Protein AF-A0A8A1MNW7-F1 (afdb_monomer)

Radius of gyration: 18.53 Å; Cα contacts (8 Å, |Δi|>4): 198; chains: 1; bounding box: 38×45×42 Å

Sequence (152 aa):
MYNHIKYVCDVKFGVHSFRAIASKFAKDRNHTYFANVALEANRKLGGASHTLDAHKLGFIPGCKTVVVCVDVTHPSPGSSTNASSGAAIVASIDQNLTQWPAELCTQAVFQKMISRLDELLKSRLKLWAKQHRRSVSPEDVLIYHDAVLEGQ

Nearest PDB structures (foldseek):
  5w6v-assembly1_A  TM=9.399E-01  e=1.538E-08  Homo sapiens
  4krf-assembly1_A  TM=9.424E-01  e=1.995E-08  Homo sapiens
  5js1-assembly1_A  TM=9.296E-01  e=4.966E-08  Homo sapiens
  4w5n-assembly1_A  TM=9.002E-01  e=1.604E-07  Homo sapiens
  5vm9-assembly1_A  TM=9.313E-01  e=3.740E-07  Homo sapiens

Secondary structure (DSSP, 8-state):
-HHHHHIIIIIII--------HHHHSSTT-HHHHHHHHHHHHHHTT--S----GGGSTTSTTTTEEEEEEEEEPPPTT--TTPPEEEEEEE--STT-----EEEEEE-TT--S-TTHHHHHHHHHHHHHHHTTSSPPPSEEEEEE----S--

Solvent-accessible surface area (backbone atoms only — not comparable to full-atom values): 9310 Å² total; per-residue (Å²): 109,71,68,58,52,47,46,45,27,64,71,72,67,69,43,94,80,80,92,78,54,66,77,64,67,72,38,80,88,44,57,72,59,52,53,54,53,49,52,54,51,37,49,76,74,72,39,71,92,66,72,71,66,56,90,77,49,73,75,40,48,85,62,32,37,34,48,34,41,40,45,68,50,60,66,60,93,89,56,62,94,85,51,52,12,38,35,40,40,32,29,37,53,53,62,58,67,52,53,61,66,71,50,75,49,80,46,61,63,80,57,82,72,67,90,57,49,68,62,56,48,51,53,47,53,50,52,31,22,60,68,67,80,37,101,54,73,62,81,40,78,48,76,48,68,76,79,80,76,93,78,130

Foldseek 3Di:
DVVVVCCCCVPPPNHDDFDDDPVCVPDPPSVVSVVVRVLVVCQVVVHAPDFDDLVPVPPLPDLQEKEKEKEKAADDPPDDPPDWIKIKMWIQQGSRSRHTDMDMDTDHHPDPDDPCVVVRVVVNQVSSCVSVVHPDGRNYYHYHYPDDPDDD

pLDDT: mean 89.18, std 10.58, range [42.88, 97.94]

Organism: Ajellomyces capsulatus (NCBI:txid5037)

Mean predicted aligned error: 5.74 Å

InterPro domains:
  IPR003165 Piwi domain [PF02171] (2-152)
  IPR003165 Piwi domain [PS50822] (1-152)
  IPR012337 Ribonuclease H-like superfamily [SSF53098] (2-152)
  IPR036397 Ribonuclease H superfamily [G3DSA:3.30.420.10] (59-152)

Structure (mmCIF, N/CA/C/O backbone):
data_AF-A0A8A1MNW7-F1
#
_entry.id   AF-A0A8A1MNW7-F1
#
loop_
_atom_site.group_PDB
_atom_site.id
_atom_site.type_symbol
_atom_site.label_atom_id
_atom_site.label_alt_id
_atom_site.label_comp_id
_atom_site.label_asym_id
_atom_site.label_entity_id
_atom_site.label_seq_id
_atom_site.pdbx_PDB_ins_code
_atom_site.Cartn_x
_atom_site.Cartn_y
_atom_site.Cartn_z
_atom_site.occupancy
_atom_site.B_iso_or_equiv
_atom_site.auth_seq_id
_atom_site.auth_comp_id
_atom_site.auth_asym_id
_atom_site.auth_atom_id
_atom_site.pdbx_PDB_model_num
ATOM 1 N N . MET A 1 1 ? 8.269 6.936 -20.724 1.00 91.62 1 MET A N 1
ATOM 2 C CA . MET A 1 1 ? 7.516 5.694 -21.026 1.00 91.62 1 MET A CA 1
ATOM 3 C C . MET A 1 1 ? 6.828 5.100 -19.795 1.00 91.62 1 MET A C 1
ATOM 5 O O . MET A 1 1 ? 5.609 5.136 -19.759 1.00 91.62 1 MET A O 1
ATOM 9 N N . TYR A 1 2 ? 7.554 4.611 -18.777 1.00 93.50 2 TYR A N 1
ATOM 10 C CA . TYR A 1 2 ? 6.951 3.935 -17.608 1.00 93.50 2 TYR A CA 1
ATOM 11 C C . TYR A 1 2 ? 5.825 4.734 -16.923 1.00 93.50 2 TYR A C 1
ATOM 13 O O . TYR A 1 2 ? 4.719 4.222 -16.790 1.00 93.50 2 TYR A O 1
ATOM 21 N N . ASN A 1 3 ? 6.072 6.002 -16.574 1.00 93.69 3 ASN A N 1
ATOM 22 C CA . ASN A 1 3 ? 5.072 6.852 -15.911 1.00 93.69 3 ASN A CA 1
ATOM 23 C C . ASN A 1 3 ? 3.800 7.036 -16.751 1.00 93.69 3 ASN A C 1
ATOM 25 O O . ASN A 1 3 ? 2.705 7.081 -16.206 1.00 93.69 3 ASN A O 1
ATOM 29 N N . HIS A 1 4 ? 3.936 7.105 -18.078 1.00 96.12 4 HIS A N 1
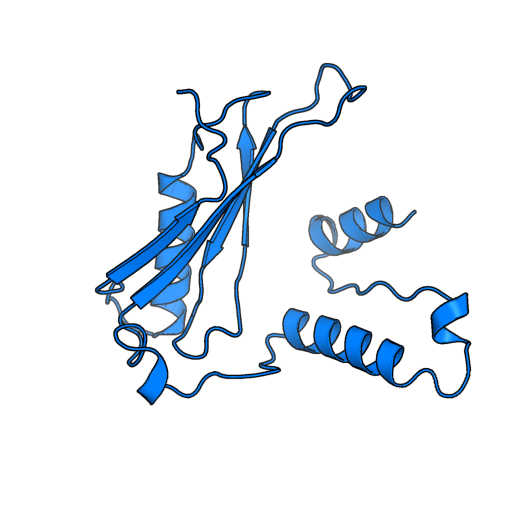ATOM 30 C CA . HIS A 1 4 ? 2.792 7.240 -18.977 1.00 96.12 4 HIS A CA 1
ATOM 31 C C . HIS A 1 4 ? 1.943 5.965 -18.996 1.00 96.12 4 HIS A C 1
ATOM 33 O O . HIS A 1 4 ? 0.727 6.042 -18.864 1.00 96.12 4 HIS A O 1
ATOM 39 N N . ILE A 1 5 ? 2.581 4.790 -19.061 1.00 96.62 5 ILE A N 1
ATOM 40 C CA . ILE A 1 5 ? 1.881 3.501 -18.954 1.00 96.62 5 ILE A CA 1
ATOM 41 C C . ILE A 1 5 ? 1.159 3.405 -17.608 1.00 96.62 5 ILE A C 1
ATOM 43 O O . ILE A 1 5 ? -0.011 3.045 -17.572 1.00 96.62 5 ILE A O 1
ATOM 47 N N . LYS A 1 6 ? 1.820 3.784 -16.507 1.00 96.19 6 LYS A N 1
ATOM 48 C CA . LYS A 1 6 ? 1.203 3.781 -15.174 1.00 96.19 6 LYS A CA 1
ATOM 49 C C . LYS A 1 6 ? 0.006 4.713 -15.074 1.00 96.19 6 LYS A C 1
ATOM 51 O O . LYS A 1 6 ? -1.028 4.300 -14.573 1.00 96.19 6 LYS A O 1
ATOM 56 N N . TYR A 1 7 ? 0.103 5.920 -15.618 1.00 96.69 7 TYR A N 1
ATOM 57 C CA . TYR A 1 7 ? -1.028 6.841 -15.679 1.00 96.69 7 TYR A CA 1
ATOM 58 C C . TYR A 1 7 ? -2.214 6.248 -16.454 1.00 96.69 7 TYR A C 1
ATOM 60 O O . TYR A 1 7 ? -3.348 6.273 -15.983 1.00 96.69 7 TYR A O 1
ATOM 68 N N . VAL A 1 8 ? -1.954 5.674 -17.627 1.00 97.94 8 VAL A N 1
ATOM 69 C CA . VAL A 1 8 ? -2.996 5.067 -18.460 1.00 97.94 8 VAL A CA 1
ATOM 70 C C . VAL A 1 8 ? -3.638 3.869 -17.748 1.00 97.94 8 VAL A C 1
ATOM 72 O O . VAL A 1 8 ? -4.857 3.819 -17.603 1.00 97.94 8 VAL A O 1
ATOM 75 N N . CYS A 1 9 ? -2.838 2.934 -17.244 1.00 97.56 9 CYS A N 1
ATOM 76 C CA . CYS A 1 9 ? -3.340 1.735 -16.581 1.00 97.56 9 CYS A CA 1
ATOM 77 C C . CYS A 1 9 ? -4.042 2.040 -15.253 1.00 97.56 9 CYS A C 1
ATOM 79 O O . CYS A 1 9 ? -5.178 1.617 -15.063 1.00 97.56 9 CYS A O 1
ATOM 81 N N . ASP A 1 10 ? -3.392 2.784 -14.358 1.00 96.38 10 ASP A N 1
ATOM 82 C CA . ASP A 1 10 ? -3.835 2.920 -12.969 1.00 96.38 10 ASP A CA 1
ATOM 83 C C . ASP A 1 10 ? -4.893 4.033 -12.808 1.00 96.38 10 ASP A C 1
ATOM 85 O O . ASP A 1 10 ? -5.780 3.905 -11.970 1.00 96.38 10 ASP A O 1
ATOM 89 N N . VAL A 1 11 ? -4.843 5.104 -13.620 1.00 95.81 11 VAL A N 1
ATOM 90 C CA . VAL A 1 11 ? -5.755 6.264 -13.497 1.00 95.81 11 VAL A CA 1
ATOM 91 C C . VAL A 1 11 ? -6.847 6.278 -14.564 1.00 95.81 11 VAL A C 1
ATOM 93 O O . VAL A 1 11 ? -7.982 6.638 -14.261 1.00 95.81 11 VAL A O 1
ATOM 96 N N . LYS A 1 12 ? -6.537 5.933 -15.822 1.00 97.81 12 LYS A N 1
ATOM 97 C CA . LYS A 1 12 ? -7.526 6.023 -16.916 1.00 97.81 12 LYS A CA 1
ATOM 98 C C . LYS A 1 12 ? -8.380 4.771 -17.072 1.00 97.81 12 LYS A C 1
ATOM 100 O O . LYS A 1 12 ? -9.577 4.910 -17.293 1.00 97.81 12 LYS A O 1
ATOM 105 N N . PHE A 1 13 ? -7.782 3.584 -16.983 1.00 97.44 13 PHE A N 1
ATOM 106 C CA . PHE A 1 13 ? -8.473 2.325 -17.294 1.00 97.44 13 PHE A CA 1
ATOM 107 C C . PHE A 1 13 ? -8.717 1.409 -16.091 1.00 97.44 13 PHE A C 1
ATOM 109 O O . PHE A 1 13 ? -9.540 0.506 -16.190 1.00 97.44 13 PHE A O 1
ATOM 116 N N . GLY A 1 14 ? -8.026 1.614 -14.967 1.00 95.62 14 GLY A N 1
ATOM 117 C CA . GLY A 1 14 ? -8.172 0.767 -13.779 1.00 95.62 14 GLY A CA 1
ATOM 118 C C . GLY A 1 14 ? -7.703 -0.676 -13.997 1.00 95.62 14 GLY A C 1
ATOM 119 O O . GLY A 1 14 ? -8.291 -1.604 -13.449 1.00 95.62 14 GLY A O 1
ATOM 120 N N . VAL A 1 15 ? -6.662 -0.882 -14.809 1.00 96.31 15 VAL A N 1
ATOM 121 C CA . VAL A 1 15 ? -6.118 -2.212 -15.124 1.00 96.31 15 VAL A CA 1
ATOM 122 C C . VAL A 1 15 ? -4.781 -2.430 -14.430 1.00 96.31 15 VAL A C 1
ATOM 124 O O . VAL A 1 15 ? -3.881 -1.592 -14.490 1.00 96.31 15 VAL A O 1
ATOM 127 N N . HIS A 1 16 ? -4.615 -3.584 -13.784 1.00 95.81 16 HIS A N 1
ATOM 128 C CA . HIS A 1 16 ? -3.343 -3.910 -13.153 1.00 95.81 16 HIS A CA 1
ATOM 129 C C . HIS A 1 16 ? -2.225 -4.047 -14.190 1.00 95.81 16 HIS A C 1
ATOM 131 O O . HIS A 1 16 ? -2.314 -4.812 -15.145 1.00 95.81 16 HIS A O 1
ATOM 137 N N . SER A 1 17 ? -1.131 -3.328 -13.946 1.00 94.38 17 SER A N 1
ATOM 138 C CA . SER A 1 17 ? 0.108 -3.409 -14.719 1.00 94.38 17 SER A CA 1
ATOM 139 C C . SER A 1 17 ? 1.300 -3.703 -13.803 1.00 94.38 17 SER A C 1
ATOM 141 O O . SER A 1 17 ? 1.370 -3.187 -12.679 1.00 94.38 17 SER A O 1
ATOM 143 N N . PHE A 1 18 ? 2.265 -4.482 -14.288 1.00 90.56 18 PHE A N 1
ATOM 144 C CA . PHE A 1 18 ? 3.534 -4.790 -13.615 1.00 90.56 18 PHE A CA 1
ATOM 145 C C . PHE A 1 18 ? 4.713 -4.477 -14.540 1.00 90.56 18 PHE A C 1
ATOM 147 O O . PHE A 1 18 ? 4.586 -4.493 -15.767 1.00 90.56 18 PHE A O 1
ATOM 154 N N . ARG A 1 19 ? 5.865 -4.128 -13.960 1.00 90.12 19 ARG A N 1
ATOM 155 C CA . ARG A 1 19 ? 7.036 -3.702 -14.736 1.00 90.12 19 ARG A CA 1
ATOM 156 C C . ARG A 1 19 ? 7.962 -4.883 -15.005 1.00 90.12 19 ARG A C 1
ATOM 158 O O . ARG A 1 19 ? 8.701 -5.304 -14.120 1.00 90.12 19 ARG A O 1
ATOM 165 N N . ALA A 1 20 ? 8.036 -5.312 -16.262 1.00 91.50 20 ALA A N 1
ATOM 166 C CA . ALA A 1 20 ? 9.077 -6.224 -16.726 1.00 91.50 20 ALA A CA 1
ATOM 167 C C . ALA A 1 20 ? 10.135 -5.480 -17.563 1.00 91.50 20 ALA A C 1
ATOM 169 O O . ALA A 1 20 ? 9.800 -4.756 -18.497 1.00 91.50 20 ALA A O 1
ATOM 170 N N . ILE A 1 21 ? 11.421 -5.626 -17.232 1.00 93.25 21 ILE A N 1
ATOM 171 C CA . ILE A 1 21 ? 12.528 -5.089 -18.036 1.00 93.25 21 ILE A CA 1
ATOM 172 C C . ILE A 1 21 ? 12.931 -6.179 -19.023 1.00 93.25 21 ILE A C 1
ATOM 174 O O . ILE A 1 21 ? 13.410 -7.227 -18.595 1.00 93.25 21 ILE A O 1
ATOM 178 N N . ALA A 1 22 ? 12.777 -5.915 -20.322 1.00 93.56 22 ALA A N 1
ATOM 179 C CA . ALA A 1 22 ? 12.981 -6.904 -21.383 1.00 93.56 22 ALA A CA 1
ATOM 180 C C . ALA A 1 22 ? 14.317 -7.659 -21.265 1.00 93.56 22 ALA A C 1
ATOM 182 O O . ALA A 1 22 ? 14.324 -8.883 -21.290 1.00 93.56 22 ALA A O 1
ATOM 183 N N . SER A 1 23 ? 15.431 -6.958 -21.026 1.00 95.25 23 SER A N 1
ATOM 184 C CA . SER A 1 23 ? 16.750 -7.590 -20.872 1.00 95.25 23 SER A CA 1
ATOM 185 C C . SER A 1 23 ? 16.868 -8.502 -19.645 1.00 95.25 23 SER A C 1
ATOM 187 O O . SER A 1 23 ? 17.596 -9.489 -19.682 1.00 95.25 23 SER A O 1
ATOM 189 N N . LYS A 1 24 ? 16.147 -8.204 -18.554 1.00 94.00 24 LYS A N 1
ATOM 190 C CA . LYS A 1 24 ? 16.102 -9.064 -17.359 1.00 94.00 24 LYS A CA 1
ATOM 191 C C . LYS A 1 24 ? 15.153 -10.244 -17.543 1.00 94.00 24 LYS A C 1
ATOM 193 O O . LYS A 1 24 ? 15.436 -11.316 -17.020 1.00 94.00 24 LYS A O 1
ATOM 198 N N . PHE A 1 25 ? 14.056 -10.028 -18.264 1.00 93.06 25 PHE A N 1
ATOM 199 C CA . PHE A 1 25 ? 13.030 -11.030 -18.530 1.00 93.06 25 PHE A CA 1
ATOM 200 C C . PHE A 1 25 ? 13.490 -12.070 -19.558 1.00 93.06 25 PHE A C 1
ATOM 202 O O . PHE A 1 25 ? 13.248 -13.253 -19.374 1.00 93.06 25 PHE A O 1
ATOM 209 N N . ALA A 1 26 ? 14.206 -11.643 -20.601 1.00 95.00 26 ALA A N 1
ATOM 210 C CA . ALA A 1 26 ? 14.754 -12.522 -21.634 1.00 95.00 26 ALA A CA 1
ATOM 211 C C . ALA A 1 26 ? 15.979 -13.329 -21.167 1.00 95.00 26 ALA A C 1
ATOM 213 O O . ALA A 1 26 ? 16.448 -14.208 -21.886 1.00 95.00 26 ALA A O 1
ATOM 214 N N . LYS A 1 27 ? 16.528 -13.025 -19.983 1.00 95.31 27 LYS A N 1
ATOM 215 C CA . LYS A 1 27 ? 17.653 -13.768 -19.419 1.00 95.31 27 LYS A CA 1
ATOM 216 C C . LYS A 1 27 ? 17.169 -15.133 -18.937 1.00 95.31 27 LYS A C 1
ATOM 218 O O . LYS A 1 27 ? 16.339 -15.212 -18.031 1.00 95.31 27 LYS A O 1
ATOM 223 N N . ASP A 1 28 ? 17.742 -16.186 -19.506 1.00 92.75 28 ASP A N 1
ATOM 224 C CA . ASP A 1 28 ? 17.389 -17.553 -19.146 1.00 92.75 28 ASP A CA 1
ATOM 225 C C . ASP A 1 28 ? 17.694 -17.852 -17.664 1.00 92.75 28 ASP A C 1
ATOM 227 O O . ASP A 1 28 ? 18.634 -17.302 -17.074 1.00 92.75 28 ASP A O 1
ATOM 231 N N . ARG A 1 29 ? 16.865 -18.704 -17.050 1.00 92.56 29 ARG A N 1
ATOM 232 C CA . ARG A 1 29 ? 16.965 -19.146 -15.641 1.00 92.56 29 ARG A CA 1
ATOM 233 C C . ARG A 1 29 ? 17.066 -18.021 -14.601 1.00 92.56 29 ARG A C 1
A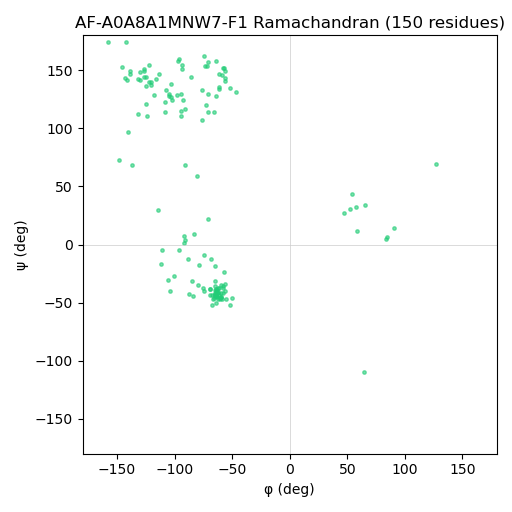TOM 235 O O . ARG A 1 29 ? 17.643 -18.196 -13.527 1.00 92.56 29 ARG A O 1
ATOM 242 N N . ASN A 1 30 ? 16.469 -16.861 -14.866 1.00 95.50 30 ASN A N 1
ATOM 243 C CA . ASN A 1 30 ? 16.448 -15.742 -13.922 1.00 95.50 30 ASN A CA 1
ATOM 244 C C . ASN A 1 30 ? 15.359 -15.909 -12.836 1.00 95.50 30 ASN A C 1
ATOM 246 O O . ASN A 1 30 ? 14.457 -15.082 -12.699 1.00 95.50 30 ASN A O 1
ATOM 250 N N . HIS A 1 31 ? 15.422 -17.001 -12.066 1.00 95.88 31 HIS A N 1
ATOM 251 C CA . HIS A 1 31 ? 14.358 -17.411 -11.138 1.00 95.88 31 HIS A CA 1
ATOM 252 C C . HIS A 1 31 ? 14.018 -16.341 -10.095 1.00 95.88 31 HIS A C 1
ATOM 254 O O . HIS A 1 31 ? 12.844 -16.075 -9.854 1.00 95.88 31 HIS A O 1
ATOM 260 N N . THR A 1 32 ? 15.022 -15.668 -9.530 1.00 95.25 32 THR A N 1
ATOM 261 C CA . THR A 1 32 ? 14.811 -14.588 -8.552 1.00 95.25 32 THR A CA 1
ATOM 262 C C . THR A 1 32 ? 14.029 -13.420 -9.151 1.00 95.25 32 THR A C 1
ATOM 264 O O . THR A 1 32 ? 13.176 -12.829 -8.491 1.00 95.25 32 THR A O 1
ATOM 267 N N . TYR A 1 33 ? 14.281 -13.087 -10.420 1.00 95.62 33 TYR A N 1
ATOM 268 C CA . TYR A 1 33 ? 13.547 -12.031 -11.106 1.00 95.62 33 TYR A CA 1
ATOM 269 C C . TYR A 1 33 ? 12.083 -12.412 -11.319 1.00 95.62 33 TYR A C 1
ATOM 271 O O . TYR A 1 33 ? 11.196 -11.623 -10.996 1.00 95.62 33 TYR A O 1
ATOM 279 N N . PHE A 1 34 ? 11.828 -13.632 -11.798 1.00 95.44 34 PHE A N 1
ATOM 280 C CA . PHE A 1 34 ? 10.466 -14.125 -11.992 1.00 95.44 34 PHE A CA 1
ATOM 281 C C . PHE A 1 34 ? 9.703 -14.249 -10.671 1.00 95.44 34 PHE A C 1
ATOM 283 O O . PHE A 1 34 ? 8.541 -13.857 -10.616 1.00 95.44 34 PHE A O 1
ATOM 290 N N . ALA A 1 35 ? 10.361 -14.686 -9.593 1.00 95.62 35 ALA A N 1
ATOM 291 C CA . ALA A 1 35 ? 9.770 -14.725 -8.258 1.00 95.62 35 ALA A CA 1
ATOM 292 C C . ALA A 1 35 ? 9.341 -13.327 -7.785 1.00 95.62 35 ALA A C 1
ATOM 294 O O . ALA A 1 35 ? 8.213 -13.152 -7.333 1.00 95.62 35 ALA A O 1
ATOM 295 N N . ASN A 1 36 ? 10.184 -12.305 -7.964 1.00 94.75 36 ASN A N 1
ATOM 296 C CA . ASN A 1 36 ? 9.839 -10.929 -7.589 1.00 94.75 36 ASN A CA 1
ATOM 297 C C . ASN A 1 36 ? 8.671 -10.366 -8.415 1.00 94.75 36 ASN A C 1
ATOM 299 O O . ASN A 1 36 ? 7.795 -9.702 -7.862 1.00 94.75 36 ASN A O 1
ATOM 303 N N . VAL A 1 37 ? 8.621 -10.660 -9.719 1.00 94.94 37 VAL A N 1
ATOM 304 C CA . VAL A 1 37 ? 7.486 -10.272 -10.577 1.00 94.94 37 VAL A CA 1
ATOM 305 C C . VAL A 1 37 ? 6.204 -10.986 -10.137 1.00 94.94 37 VAL A C 1
ATOM 307 O O . VAL A 1 37 ? 5.157 -10.349 -10.027 1.00 94.94 37 VAL A O 1
ATOM 310 N N . ALA A 1 38 ? 6.280 -12.283 -9.826 1.00 94.88 38 ALA A N 1
ATOM 311 C CA . ALA A 1 38 ? 5.146 -13.054 -9.324 1.00 94.88 38 ALA A CA 1
ATOM 312 C C . ALA A 1 38 ? 4.643 -12.523 -7.972 1.00 94.88 38 ALA A C 1
ATOM 314 O O . ALA A 1 38 ? 3.436 -12.421 -7.768 1.00 94.88 38 ALA A O 1
ATOM 315 N N . LEU A 1 39 ? 5.545 -12.112 -7.073 1.00 95.50 39 LEU A N 1
ATOM 316 C CA . LEU A 1 39 ? 5.182 -11.478 -5.803 1.00 95.50 39 LEU A CA 1
ATOM 317 C C . LEU A 1 39 ? 4.462 -10.136 -6.012 1.00 95.50 39 LEU A C 1
ATOM 319 O O . LEU A 1 39 ? 3.469 -9.873 -5.334 1.00 95.50 39 LEU A O 1
ATOM 323 N N . GLU A 1 40 ? 4.916 -9.300 -6.953 1.00 94.19 40 GLU A N 1
ATOM 324 C CA . GLU A 1 40 ? 4.229 -8.044 -7.293 1.00 94.19 40 GLU A CA 1
ATOM 325 C C . GLU A 1 40 ? 2.824 -8.315 -7.853 1.00 94.19 40 GLU A C 1
ATOM 327 O O . GLU A 1 40 ? 1.852 -7.676 -7.437 1.00 94.19 40 GLU A O 1
ATOM 332 N N . ALA A 1 41 ? 2.705 -9.288 -8.761 1.00 95.12 41 ALA A N 1
ATOM 333 C CA . ALA A 1 41 ? 1.430 -9.686 -9.347 1.00 95.12 41 ALA A CA 1
ATOM 334 C C . ALA A 1 41 ? 0.461 -10.232 -8.286 1.00 95.12 41 ALA A C 1
ATOM 336 O O . ALA A 1 41 ? -0.681 -9.781 -8.223 1.00 95.12 41 ALA A O 1
ATOM 337 N N . ASN A 1 42 ? 0.930 -11.126 -7.406 1.00 95.69 42 ASN A N 1
ATOM 338 C CA . ASN A 1 42 ? 0.131 -11.702 -6.323 1.00 95.69 42 ASN A CA 1
ATOM 339 C C . ASN A 1 42 ? -0.473 -10.606 -5.436 1.00 95.69 42 ASN A C 1
ATOM 341 O O . ASN A 1 42 ? -1.674 -10.605 -5.184 1.00 95.69 42 ASN A O 1
ATOM 345 N N . ARG A 1 43 ? 0.336 -9.617 -5.031 1.00 93.31 43 ARG A N 1
ATOM 346 C CA . ARG A 1 43 ? -0.125 -8.515 -4.170 1.00 93.31 43 ARG A CA 1
ATOM 347 C C . ARG A 1 43 ? -1.164 -7.637 -4.862 1.00 93.31 43 ARG A C 1
ATOM 349 O O . ARG A 1 43 ? -2.162 -7.298 -4.235 1.00 93.31 43 ARG A O 1
ATOM 356 N N . LYS A 1 44 ? -0.958 -7.302 -6.143 1.00 94.25 44 LYS A N 1
ATOM 357 C CA . LYS A 1 44 ? -1.914 -6.509 -6.940 1.00 94.25 44 LYS A CA 1
ATOM 358 C C . LYS A 1 44 ? -3.260 -7.210 -7.094 1.00 94.25 44 LYS A C 1
ATOM 360 O O . LYS A 1 44 ? -4.283 -6.547 -7.039 1.00 94.25 44 LYS A O 1
ATOM 365 N N . LEU A 1 45 ? -3.249 -8.533 -7.243 1.00 94.81 45 LEU A N 1
ATOM 366 C CA . LEU A 1 45 ? -4.450 -9.354 -7.406 1.00 94.81 45 LEU A CA 1
ATOM 367 C C . LEU A 1 45 ? -5.137 -9.713 -6.075 1.00 94.81 45 LEU A C 1
ATOM 369 O O . LEU A 1 45 ? -6.050 -10.534 -6.064 1.00 94.81 45 LEU A O 1
ATOM 373 N N . GLY A 1 46 ? -4.718 -9.115 -4.955 1.00 93.38 46 GLY A N 1
ATOM 374 C CA . GLY A 1 46 ? -5.332 -9.347 -3.646 1.00 93.38 46 GLY A CA 1
ATOM 375 C C . GLY A 1 46 ? -4.811 -10.582 -2.902 1.00 93.38 46 GLY A C 1
ATOM 376 O O . GLY A 1 46 ? -5.342 -10.928 -1.850 1.00 93.38 46 GLY A O 1
ATOM 377 N N . GLY A 1 47 ? -3.780 -11.251 -3.419 1.00 94.44 47 GLY A N 1
ATOM 378 C CA . GLY A 1 47 ? -3.195 -12.439 -2.808 1.00 94.44 47 GLY A CA 1
ATOM 379 C C . GLY A 1 47 ? -2.341 -12.149 -1.571 1.00 94.44 47 GLY A C 1
ATOM 380 O O . GLY A 1 47 ? -1.868 -11.033 -1.339 1.00 94.44 47 GLY A O 1
ATOM 381 N N . ALA A 1 48 ? -2.110 -13.199 -0.786 1.00 94.25 48 ALA A N 1
ATOM 382 C CA . ALA A 1 48 ? -1.265 -13.199 0.403 1.00 94.25 48 ALA A CA 1
ATOM 383 C C . ALA A 1 48 ? 0.023 -13.981 0.115 1.00 94.25 48 ALA A C 1
ATOM 385 O O . ALA A 1 48 ? -0.031 -15.181 -0.133 1.00 94.25 48 ALA A O 1
ATOM 386 N N . SER A 1 49 ? 1.181 -13.313 0.112 1.00 92.38 49 SER A N 1
ATOM 387 C CA . SER A 1 49 ? 2.464 -13.998 -0.132 1.00 92.38 49 SER A CA 1
ATOM 388 C C . SER A 1 49 ? 3.032 -14.635 1.135 1.00 92.38 49 SER A C 1
ATOM 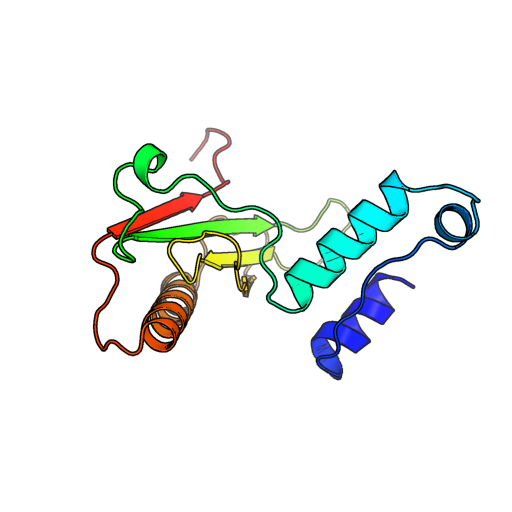390 O O . SER A 1 49 ? 3.505 -15.766 1.105 1.00 92.38 49 SER A O 1
ATOM 392 N N . HIS A 1 50 ? 2.989 -13.900 2.246 1.00 92.19 50 HIS A N 1
ATOM 393 C CA . HIS A 1 50 ? 3.493 -14.332 3.544 1.00 92.19 50 HIS A CA 1
ATOM 394 C C . HIS A 1 50 ? 2.565 -13.806 4.631 1.00 92.19 50 HIS A C 1
ATOM 396 O O . HIS A 1 50 ? 2.073 -12.683 4.524 1.00 92.19 50 HIS A O 1
ATOM 402 N N . THR A 1 51 ? 2.361 -14.603 5.672 1.00 91.38 51 THR A N 1
ATOM 403 C CA . THR A 1 51 ? 1.600 -14.233 6.865 1.00 91.38 51 THR A CA 1
ATOM 404 C C . THR A 1 51 ? 2.485 -14.384 8.089 1.00 91.38 51 THR A C 1
ATOM 406 O O . THR A 1 51 ? 3.441 -15.162 8.093 1.00 91.38 51 THR A O 1
ATOM 409 N N . LEU A 1 52 ? 2.168 -13.630 9.132 1.00 88.94 52 LEU A N 1
ATOM 410 C CA . LEU A 1 52 ? 2.857 -13.721 10.410 1.00 88.94 52 LEU A CA 1
ATOM 411 C C . LEU A 1 52 ? 2.106 -14.682 11.331 1.00 88.94 52 LEU A C 1
ATOM 413 O O . LEU A 1 52 ? 0.891 -14.843 11.229 1.00 88.94 52 LEU A O 1
ATOM 417 N N . ASP A 1 53 ? 2.846 -15.326 12.227 1.00 89.31 53 ASP A N 1
ATOM 418 C CA . ASP A 1 53 ? 2.256 -16.125 13.295 1.00 89.31 53 ASP A CA 1
ATOM 419 C C . ASP A 1 53 ? 1.494 -15.196 14.248 1.00 89.31 53 ASP A C 1
ATOM 421 O O . ASP A 1 53 ? 2.097 -14.358 14.925 1.00 89.31 53 ASP A O 1
ATOM 425 N N . ALA A 1 54 ? 0.170 -15.348 14.291 1.00 85.44 54 ALA A N 1
ATOM 426 C CA . ALA A 1 54 ? -0.712 -14.503 15.084 1.00 85.44 54 ALA A CA 1
ATOM 427 C C . ALA A 1 54 ? -0.329 -14.501 16.572 1.00 85.44 54 ALA A C 1
ATOM 429 O O . ALA A 1 54 ? -0.400 -13.457 17.214 1.00 85.44 54 ALA A O 1
ATOM 430 N N . HIS A 1 55 ? 0.176 -15.611 17.116 1.00 85.12 55 HIS A N 1
ATOM 431 C CA . HIS A 1 55 ? 0.575 -15.678 18.526 1.00 85.12 55 HIS A CA 1
ATOM 432 C C . HIS A 1 55 ? 1.759 -14.762 18.868 1.00 85.12 55 HIS A C 1
ATOM 434 O O . HIS A 1 55 ? 1.958 -14.424 20.034 1.00 85.12 55 HIS A O 1
ATOM 440 N N . LYS A 1 56 ? 2.528 -14.324 17.864 1.00 87.25 56 LYS A N 1
ATOM 441 C CA . LYS A 1 56 ? 3.688 -13.436 18.031 1.00 87.25 56 LYS A CA 1
ATOM 442 C C . LYS A 1 56 ? 3.366 -11.958 17.811 1.00 87.25 56 LYS A C 1
ATOM 444 O O . LYS A 1 56 ? 4.244 -11.122 17.998 1.00 87.25 56 LYS A O 1
ATOM 449 N N . LEU A 1 57 ? 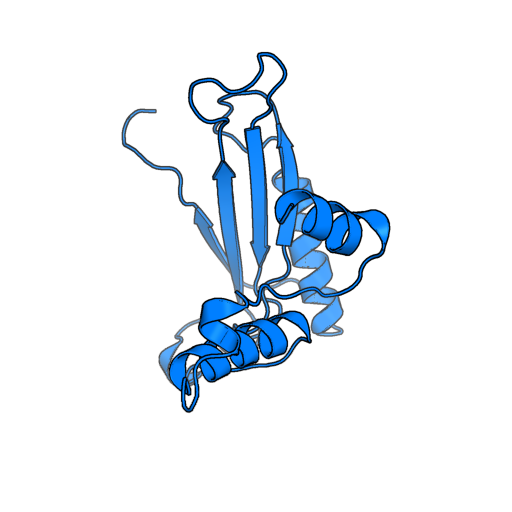2.137 -11.625 17.412 1.00 83.50 57 LEU A N 1
ATOM 450 C CA . LEU A 1 57 ? 1.737 -10.262 17.044 1.00 83.50 57 LEU A CA 1
ATOM 451 C C . LEU A 1 57 ? 1.149 -9.435 18.201 1.00 83.50 57 LEU A C 1
ATOM 453 O O . LEU A 1 57 ? 0.769 -8.282 17.998 1.00 83.50 57 LEU A O 1
ATOM 457 N N . GLY A 1 58 ? 1.071 -9.993 19.411 1.00 84.31 58 GLY A N 1
ATOM 458 C CA . GLY A 1 58 ? 0.611 -9.264 20.594 1.00 84.31 58 GLY A CA 1
ATOM 459 C C . GLY A 1 58 ? -0.855 -8.840 20.490 1.00 84.31 58 GLY A C 1
ATOM 460 O O . GLY A 1 58 ? -1.737 -9.688 20.567 1.00 84.31 58 GLY A O 1
ATOM 461 N N . PHE A 1 59 ? -1.107 -7.536 20.341 1.00 80.56 59 PHE A N 1
ATOM 462 C CA . PHE A 1 59 ? -2.450 -6.934 20.357 1.00 80.56 59 PHE A CA 1
ATOM 463 C C . PHE A 1 59 ? -3.149 -6.886 18.987 1.00 80.56 59 PHE A C 1
ATOM 465 O O . PHE A 1 59 ? -4.350 -6.663 18.924 1.00 80.56 59 PHE A O 1
ATOM 472 N N . ILE A 1 60 ? -2.426 -7.134 17.891 1.00 81.12 60 ILE A N 1
ATOM 473 C CA . ILE A 1 60 ? -2.978 -7.105 16.524 1.00 81.12 60 ILE A CA 1
ATOM 474 C C . ILE A 1 60 ? -3.970 -8.257 16.207 1.00 81.12 60 ILE A C 1
ATOM 476 O O . ILE A 1 60 ? -4.939 -8.018 15.475 1.00 81.12 60 ILE A O 1
ATOM 480 N N . PRO A 1 61 ? -3.768 -9.508 16.681 1.00 76.38 61 PRO A N 1
ATOM 481 C CA . PRO A 1 61 ? -4.642 -10.640 16.366 1.00 76.38 61 PRO A CA 1
ATOM 482 C C . PRO A 1 61 ? -6.112 -10.435 16.744 1.00 76.38 61 PRO A C 1
ATOM 484 O O . PRO A 1 61 ? -6.445 -9.756 17.712 1.00 76.38 61 PRO A O 1
ATOM 487 N N . GLY A 1 62 ? -7.011 -11.101 16.012 1.00 75.06 62 GLY A N 1
ATOM 488 C CA . GLY A 1 62 ? -8.448 -11.094 16.306 1.00 75.06 62 GLY A CA 1
ATOM 489 C C . GLY A 1 62 ? -9.231 -9.979 15.614 1.00 75.06 62 GLY A C 1
ATOM 490 O O . GLY A 1 62 ? -10.379 -9.735 15.985 1.00 75.06 62 GLY A O 1
ATOM 491 N N . CYS A 1 63 ? -8.638 -9.324 14.608 1.00 76.62 63 CYS A N 1
ATOM 492 C CA . CYS A 1 63 ? -9.268 -8.249 13.836 1.00 76.62 63 CYS A CA 1
ATOM 493 C C . CYS A 1 63 ? -9.805 -7.121 14.732 1.00 76.62 63 CYS A C 1
ATOM 495 O O . CYS A 1 63 ? -10.929 -6.655 14.551 1.00 76.62 63 CYS A O 1
ATOM 497 N N . LYS A 1 64 ? -9.012 -6.716 15.724 1.00 85.62 64 LYS A N 1
ATOM 498 C CA . LYS A 1 64 ? -9.331 -5.614 16.644 1.00 85.62 64 LYS A CA 1
ATOM 499 C C . LYS A 1 64 ? -8.518 -4.364 16.339 1.00 85.62 64 LYS A C 1
ATOM 501 O O . LYS A 1 64 ? -9.020 -3.260 16.501 1.00 85.62 64 LYS A O 1
ATOM 506 N N . THR A 1 65 ? -7.304 -4.538 15.828 1.00 91.00 65 THR A N 1
ATOM 507 C CA . THR A 1 65 ? -6.405 -3.440 15.480 1.00 91.00 65 THR A CA 1
ATOM 508 C C . THR A 1 65 ? -6.378 -3.202 13.977 1.00 91.00 65 THR A C 1
ATOM 510 O O . THR A 1 65 ? -6.284 -4.146 13.189 1.00 91.00 65 THR A O 1
ATOM 513 N N . VAL A 1 66 ? -6.389 -1.934 13.573 1.00 93.75 66 VAL A N 1
ATOM 514 C CA . VAL A 1 66 ? -5.983 -1.522 12.226 1.00 93.75 66 VAL A CA 1
ATOM 515 C C . VAL A 1 66 ? -4.601 -0.876 12.291 1.00 93.75 66 VAL A C 1
ATOM 517 O O . VAL A 1 66 ? -4.358 0.020 13.100 1.00 93.75 66 VAL A O 1
ATOM 520 N N . VAL A 1 67 ? -3.684 -1.333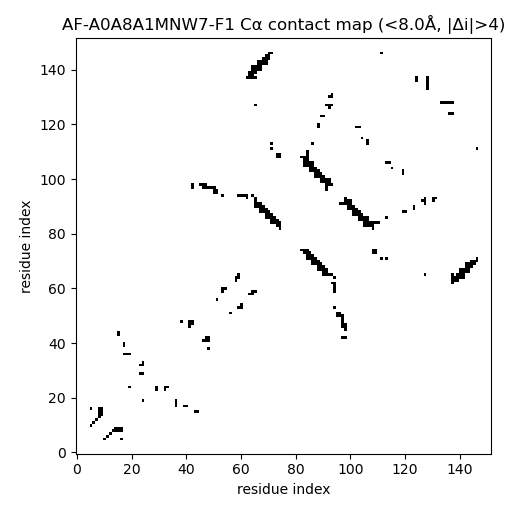 11.442 1.00 95.38 67 VAL A N 1
ATOM 521 C CA . VAL A 1 67 ? -2.378 -0.697 11.266 1.00 95.38 67 VAL A CA 1
ATOM 522 C C . VAL A 1 67 ? -2.468 0.273 10.098 1.00 95.38 67 VAL A C 1
ATOM 524 O O . VAL A 1 67 ? -2.941 -0.086 9.019 1.00 95.38 67 VAL A O 1
ATOM 527 N N . VAL A 1 68 ? -2.025 1.502 10.320 1.00 96.56 68 VAL A N 1
ATOM 528 C CA . VAL A 1 68 ? -2.094 2.617 9.380 1.00 96.56 68 VAL A CA 1
ATOM 529 C C . VAL A 1 68 ? -0.693 3.171 9.185 1.00 96.56 68 VAL A C 1
ATOM 531 O O . VAL A 1 68 ? 0.031 3.369 10.157 1.00 96.56 68 VAL A O 1
ATOM 534 N N . CYS A 1 69 ? -0.324 3.465 7.943 1.00 95.81 69 CYS A N 1
ATOM 535 C CA . CYS A 1 69 ? 0.882 4.229 7.650 1.00 95.81 69 CYS A CA 1
ATOM 536 C C . CYS A 1 69 ? 0.520 5.481 6.860 1.00 95.81 69 CYS A C 1
ATOM 538 O O . CYS A 1 69 ? -0.327 5.430 5.963 1.00 95.81 69 CYS A O 1
ATOM 540 N N . VAL A 1 70 ? 1.174 6.587 7.189 1.00 94.75 70 VAL A N 1
ATOM 541 C CA . VAL A 1 70 ? 1.017 7.878 6.517 1.00 94.75 70 VAL A CA 1
ATOM 542 C C . VAL A 1 70 ? 2.379 8.455 6.148 1.00 94.75 70 VAL A C 1
ATOM 544 O O . VAL A 1 70 ? 3.331 8.340 6.918 1.00 94.75 70 VAL A O 1
ATOM 547 N N . ASP A 1 71 ? 2.449 9.074 4.972 1.00 93.31 71 ASP A N 1
ATOM 548 C CA . ASP A 1 71 ? 3.656 9.717 4.450 1.00 93.31 71 ASP A CA 1
ATOM 549 C C . ASP A 1 71 ? 3.305 10.968 3.625 1.00 93.31 71 ASP A C 1
ATOM 551 O O . ASP A 1 71 ? 2.217 11.060 3.038 1.00 93.31 71 ASP A O 1
ATOM 555 N N . VAL A 1 72 ? 4.239 11.920 3.579 1.00 91.50 72 VAL A N 1
ATOM 556 C CA . VAL A 1 72 ? 4.182 13.128 2.753 1.00 91.50 72 VAL A CA 1
ATOM 557 C C . VAL A 1 72 ? 5.435 13.215 1.891 1.00 91.50 72 VAL A C 1
ATOM 559 O O . VAL A 1 72 ? 6.550 13.366 2.377 1.00 91.50 72 VAL A O 1
ATOM 562 N N . THR A 1 73 ? 5.239 13.238 0.577 1.00 90.81 73 THR A N 1
ATOM 563 C CA . THR A 1 73 ? 6.312 13.439 -0.395 1.00 90.81 73 THR A CA 1
ATOM 564 C C . THR A 1 73 ? 6.285 14.868 -0.937 1.00 90.81 73 THR A C 1
ATOM 566 O O . THR A 1 73 ? 5.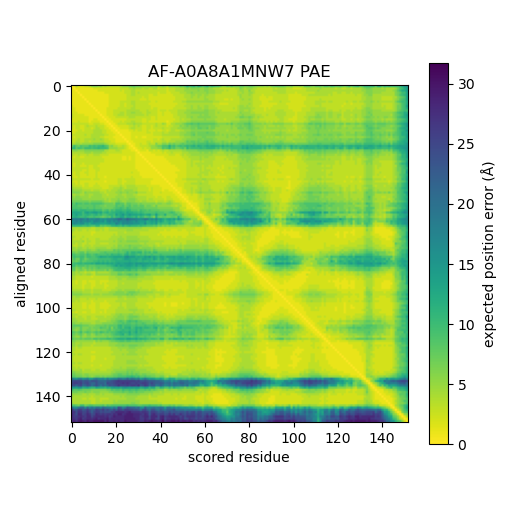267 15.339 -1.459 1.00 90.81 73 THR A O 1
ATOM 569 N N . HIS A 1 74 ? 7.426 15.554 -0.867 1.00 90.69 74 HIS A N 1
ATOM 570 C CA . HIS A 1 74 ? 7.618 16.879 -1.460 1.00 90.69 74 HIS A CA 1
ATOM 571 C C . HIS A 1 74 ? 8.219 16.798 -2.873 1.00 90.69 74 HIS A C 1
ATOM 573 O O . HIS A 1 74 ? 8.922 15.833 -3.190 1.00 90.69 74 HIS A O 1
ATOM 579 N N . PRO A 1 75 ? 7.987 17.810 -3.732 1.00 89.81 75 PRO A N 1
ATOM 580 C CA . PRO A 1 75 ? 8.656 17.897 -5.026 1.00 89.81 75 PRO A CA 1
ATOM 581 C C . PRO A 1 75 ? 10.183 17.882 -4.889 1.00 89.81 75 PRO A C 1
ATOM 583 O O . PRO A 1 75 ? 10.746 18.519 -4.000 1.00 89.81 75 PRO A O 1
ATOM 586 N N . SER A 1 76 ? 10.865 17.186 -5.800 1.00 88.38 76 SER A N 1
ATOM 587 C CA . SER A 1 76 ? 12.331 17.171 -5.849 1.00 88.38 76 SER A CA 1
ATOM 588 C C . SER A 1 76 ? 12.898 18.519 -6.324 1.00 88.38 76 SER A C 1
ATOM 590 O O . SER A 1 76 ? 12.209 19.245 -7.053 1.00 88.38 76 SER A O 1
ATOM 592 N N . PRO A 1 77 ? 14.161 18.849 -5.997 1.00 87.00 77 PRO A N 1
ATOM 593 C CA . PRO A 1 77 ? 14.835 20.023 -6.550 1.00 87.00 77 PRO A CA 1
ATOM 594 C C . PRO A 1 77 ? 14.761 20.051 -8.086 1.00 87.00 77 PRO A C 1
ATOM 596 O O . PRO A 1 77 ? 14.969 19.029 -8.737 1.00 87.00 77 PRO A O 1
ATOM 599 N N . GLY A 1 78 ? 14.442 21.211 -8.667 1.00 85.62 78 GLY A N 1
ATOM 600 C CA . GLY A 1 78 ? 14.266 21.367 -10.120 1.00 85.62 78 GLY A CA 1
ATOM 601 C C . GLY A 1 78 ? 12.881 20.981 -10.656 1.00 85.62 78 GLY A C 1
ATOM 602 O O . GLY A 1 78 ? 12.667 21.020 -11.867 1.00 85.62 78 GLY A O 1
ATOM 603 N N . SER A 1 79 ? 11.930 20.630 -9.783 1.00 87.56 79 SER A N 1
ATOM 604 C CA . SER A 1 79 ? 10.525 20.457 -10.174 1.00 87.56 79 SER A CA 1
ATOM 605 C C . SER A 1 79 ? 9.901 21.773 -10.653 1.00 87.56 79 SER A C 1
ATOM 607 O O . SER A 1 79 ? 10.354 22.860 -10.297 1.00 87.56 79 SER A O 1
ATOM 609 N N . SER A 1 80 ? 8.826 21.680 -11.442 1.00 86.69 80 SER A N 1
ATOM 610 C CA . SER A 1 80 ? 8.073 22.855 -11.898 1.00 86.69 80 SER A CA 1
ATOM 611 C C . SER A 1 80 ? 7.584 23.705 -10.724 1.00 86.69 80 SER A C 1
ATOM 613 O O . SER A 1 80 ? 7.194 23.153 -9.697 1.00 86.69 80 SER A O 1
ATOM 615 N N . THR A 1 81 ? 7.460 25.018 -10.918 1.00 81.62 81 THR A N 1
ATOM 616 C CA . THR A 1 81 ? 6.905 25.946 -9.911 1.00 81.62 81 THR A CA 1
ATOM 617 C C . THR A 1 81 ? 5.487 25.585 -9.461 1.00 81.62 81 THR A C 1
ATOM 619 O O . THR A 1 81 ? 5.087 25.934 -8.358 1.00 81.62 81 THR A O 1
ATOM 622 N N . ASN A 1 82 ? 4.742 24.849 -10.291 1.00 85.88 82 ASN A N 1
ATOM 623 C CA . ASN A 1 82 ? 3.383 24.384 -10.000 1.00 85.88 82 ASN A CA 1
ATOM 624 C C . ASN A 1 82 ? 3.341 22.991 -9.339 1.00 85.88 82 ASN A C 1
ATOM 626 O O . ASN A 1 82 ? 2.266 22.405 -9.222 1.00 85.88 82 ASN A O 1
ATOM 630 N N . ALA A 1 83 ? 4.487 22.412 -8.965 1.00 87.62 83 ALA A N 1
ATOM 631 C CA . ALA A 1 83 ? 4.531 21.088 -8.352 1.00 87.62 83 ALA A CA 1
ATOM 632 C C . ALA A 1 83 ? 3.974 21.136 -6.924 1.00 87.62 83 ALA A C 1
ATOM 634 O O . ALA A 1 83 ? 4.405 21.955 -6.122 1.00 87.62 83 ALA A O 1
ATOM 635 N N . SER A 1 84 ? 3.046 20.239 -6.597 1.00 90.81 84 SER A N 1
ATOM 636 C CA . SER A 1 84 ? 2.440 20.109 -5.268 1.00 90.81 84 SER A CA 1
ATOM 637 C C . SER A 1 84 ? 3.119 19.020 -4.436 1.00 90.81 84 SER A C 1
ATOM 639 O O . SER A 1 84 ? 3.671 18.071 -4.995 1.00 90.81 84 SER A O 1
ATOM 641 N N . SER A 1 85 ? 2.999 19.087 -3.109 1.00 91.50 85 SER A N 1
ATOM 642 C CA . SER A 1 85 ? 3.278 17.906 -2.278 1.00 91.50 85 SER A CA 1
ATOM 643 C C . SER A 1 85 ? 2.138 16.895 -2.417 1.00 91.50 85 SER A C 1
ATOM 645 O O . SER A 1 85 ? 0.992 17.265 -2.693 1.00 91.50 85 SER A O 1
ATOM 647 N N . GLY A 1 86 ? 2.437 15.620 -2.201 1.00 92.50 86 GLY A N 1
ATOM 648 C CA . GLY A 1 86 ? 1.439 14.561 -2.083 1.00 92.50 86 GLY A CA 1
ATOM 649 C C . GLY A 1 86 ? 1.477 13.949 -0.691 1.00 92.50 86 GLY A C 1
ATOM 650 O O . GLY A 1 86 ? 2.556 13.785 -0.133 1.00 92.50 86 GLY A O 1
ATOM 651 N N . ALA A 1 87 ? 0.317 13.596 -0.153 1.00 93.44 87 ALA A N 1
ATOM 652 C CA . ALA A 1 87 ? 0.202 12.743 1.020 1.00 93.44 87 ALA A CA 1
ATOM 653 C C . ALA A 1 87 ? -0.458 11.420 0.635 1.00 93.44 87 ALA A C 1
ATOM 655 O O . ALA A 1 87 ? -1.332 11.383 -0.240 1.00 93.44 87 ALA A O 1
ATOM 656 N N . ALA A 1 88 ? -0.050 10.347 1.299 1.00 94.62 88 ALA A N 1
ATOM 657 C CA . ALA A 1 88 ? -0.626 9.025 1.130 1.00 94.62 88 ALA A CA 1
ATOM 658 C C . ALA A 1 88 ? -0.930 8.402 2.493 1.00 94.62 88 ALA A C 1
ATOM 660 O O . ALA A 1 88 ? -0.169 8.554 3.446 1.00 94.62 88 ALA A O 1
ATOM 661 N N . ILE A 1 89 ? -2.043 7.675 2.559 1.00 96.69 89 ILE A N 1
ATOM 662 C CA . ILE A 1 89 ? -2.391 6.800 3.674 1.00 96.69 89 ILE A CA 1
ATOM 663 C C . ILE A 1 89 ? -2.548 5.374 3.154 1.00 96.69 89 ILE A C 1
ATOM 665 O O . ILE A 1 89 ? -3.135 5.145 2.095 1.00 96.69 89 ILE A O 1
ATOM 669 N N . VAL A 1 90 ? -2.070 4.401 3.914 1.00 97.38 90 VAL A N 1
ATOM 670 C CA . VAL A 1 90 ? -2.374 2.980 3.723 1.00 97.38 90 VAL A CA 1
ATOM 671 C C . VAL A 1 90 ? -2.880 2.408 5.032 1.00 97.38 90 VAL A C 1
ATOM 673 O O . VAL A 1 90 ? -2.480 2.858 6.103 1.00 97.38 90 VAL A O 1
ATOM 676 N N . ALA A 1 91 ? -3.754 1.412 4.957 1.00 96.94 91 ALA A N 1
ATOM 677 C CA . ALA A 1 91 ? -4.202 0.692 6.139 1.00 96.94 91 ALA A CA 1
ATOM 678 C C . ALA A 1 91 ? -4.349 -0.797 5.843 1.00 96.94 91 ALA A C 1
ATOM 680 O O . ALA A 1 91 ? -4.823 -1.166 4.767 1.00 96.94 91 ALA A O 1
ATOM 681 N N . SER A 1 92 ? -3.975 -1.637 6.806 1.00 94.81 92 SER A N 1
ATOM 682 C CA . SER A 1 92 ? -4.305 -3.063 6.795 1.00 94.81 92 SER A CA 1
ATOM 683 C C . SER A 1 92 ? -5.823 -3.254 6.751 1.00 94.81 92 SER A C 1
ATOM 685 O O . SER A 1 92 ? -6.551 -2.478 7.368 1.00 94.81 92 SER A O 1
ATOM 687 N N . ILE A 1 93 ? -6.308 -4.297 6.080 1.00 92.50 93 ILE A N 1
ATOM 688 C CA . ILE A 1 93 ? -7.751 -4.601 6.004 1.00 92.50 93 ILE A CA 1
ATOM 689 C C . ILE A 1 93 ? -8.162 -5.863 6.758 1.00 92.50 93 ILE A C 1
ATOM 691 O O . ILE A 1 93 ? -9.349 -6.163 6.802 1.00 92.50 93 ILE A O 1
ATOM 695 N N . ASP A 1 94 ? -7.206 -6.605 7.314 1.00 88.94 94 ASP A N 1
ATOM 696 C CA . ASP A 1 94 ? -7.426 -7.819 8.093 1.00 88.94 94 ASP A CA 1
ATOM 697 C C . ASP A 1 94 ? -6.233 -8.105 9.024 1.00 88.94 94 ASP A C 1
ATOM 699 O O . ASP A 1 94 ? -5.194 -7.442 8.965 1.00 88.94 94 ASP A O 1
ATOM 703 N N . GLN A 1 95 ? -6.379 -9.121 9.875 1.00 87.00 95 GLN A N 1
ATOM 704 C CA . GLN A 1 95 ? -5.330 -9.584 10.790 1.00 87.00 95 GLN A CA 1
ATOM 705 C C . GLN A 1 95 ? -4.129 -10.250 10.098 1.00 87.00 95 GLN A C 1
ATOM 707 O O . GLN A 1 95 ? -3.110 -10.482 10.743 1.00 87.00 95 GLN A O 1
ATOM 712 N N . ASN A 1 96 ? -4.236 -10.590 8.809 1.00 89.12 96 ASN A N 1
ATOM 713 C CA . ASN A 1 96 ? -3.158 -11.263 8.084 1.00 89.12 96 ASN A CA 1
ATOM 714 C C . ASN A 1 96 ? -2.068 -10.273 7.659 1.00 89.12 96 ASN A C 1
ATOM 716 O O . ASN A 1 96 ? -0.960 -10.696 7.329 1.00 89.12 96 ASN A O 1
ATOM 720 N N . LEU A 1 97 ? -2.380 -8.969 7.655 1.00 92.19 97 LEU A N 1
ATOM 721 C CA . LEU A 1 97 ? -1.460 -7.880 7.312 1.00 92.19 97 LEU A CA 1
ATOM 722 C C . LEU A 1 97 ? -0.861 -8.018 5.901 1.00 92.19 97 LEU A C 1
ATOM 724 O O . LEU A 1 97 ? 0.268 -7.598 5.640 1.00 92.19 97 LEU A O 1
ATOM 728 N N . THR A 1 98 ? -1.619 -8.593 4.964 1.00 93.75 98 THR A N 1
ATOM 729 C CA . THR A 1 98 ? -1.128 -8.873 3.601 1.00 93.75 98 THR A CA 1
ATOM 730 C C . THR A 1 98 ? -1.575 -7.850 2.563 1.00 93.75 98 THR A C 1
ATOM 732 O O . THR A 1 98 ? -0.863 -7.616 1.584 1.00 93.75 98 THR A O 1
ATOM 735 N N . GLN A 1 99 ? -2.712 -7.194 2.797 1.00 95.56 99 GLN A N 1
ATOM 736 C CA . GLN A 1 99 ? -3.332 -6.241 1.880 1.00 95.56 99 GLN A CA 1
ATOM 737 C C . GLN A 1 99 ? -3.409 -4.846 2.508 1.00 95.56 99 GLN A C 1
ATOM 739 O O . GLN A 1 99 ? -3.882 -4.683 3.632 1.00 95.56 99 GLN A O 1
ATOM 744 N N . TRP A 1 100 ? -2.927 -3.849 1.758 1.00 96.44 100 TRP A N 1
ATOM 745 C CA . TRP A 1 100 ? -2.694 -2.475 2.225 1.00 96.44 100 TRP A CA 1
ATOM 746 C C . TRP A 1 100 ? -3.175 -1.449 1.188 1.00 96.44 100 TRP A C 1
ATOM 748 O O . TRP A 1 100 ? -2.365 -0.792 0.530 1.00 96.44 100 TRP A O 1
ATOM 758 N N . PRO A 1 101 ? -4.491 -1.342 0.962 1.00 96.31 101 PRO A N 1
ATOM 759 C CA . PRO A 1 101 ? -5.050 -0.388 0.015 1.00 96.31 101 PRO A CA 1
ATOM 760 C C . PRO A 1 101 ? -4.723 1.055 0.413 1.00 96.31 101 PRO A C 1
ATOM 762 O O . PRO A 1 101 ? -4.916 1.466 1.562 1.00 96.31 101 PRO A O 1
ATOM 765 N N . ALA A 1 102 ? -4.289 1.834 -0.575 1.00 96.12 102 ALA A N 1
ATOM 766 C CA . ALA A 1 102 ? -3.872 3.218 -0.405 1.00 96.12 102 ALA A CA 1
ATOM 767 C C . ALA A 1 102 ? -4.986 4.223 -0.724 1.00 96.12 102 ALA A C 1
ATOM 769 O O . ALA A 1 102 ? -5.924 3.922 -1.467 1.00 96.12 102 ALA A O 1
ATOM 770 N N . GLU A 1 103 ? -4.839 5.433 -0.199 1.00 96.12 103 GLU A N 1
ATOM 771 C CA . GLU A 1 103 ? -5.517 6.634 -0.677 1.00 96.12 103 GLU A CA 1
ATOM 772 C C . GLU A 1 103 ? -4.539 7.807 -0.674 1.00 96.12 103 GLU A C 1
ATOM 774 O O . GLU A 1 103 ? -3.626 7.852 0.150 1.00 96.12 103 GLU A O 1
ATOM 779 N N . LEU A 1 104 ? -4.698 8.723 -1.629 1.00 94.38 104 LEU A N 1
ATOM 780 C CA . LEU A 1 104 ? -3.761 9.816 -1.860 1.00 94.38 104 LEU A CA 1
ATOM 781 C C . LEU A 1 104 ? -4.501 11.148 -1.933 1.00 94.38 104 LEU A C 1
ATOM 783 O O . LEU A 1 104 ? -5.618 11.220 -2.448 1.00 94.38 104 LEU A O 1
ATOM 787 N N . CYS A 1 105 ? -3.841 12.218 -1.503 1.00 93.75 105 CYS A N 1
ATOM 788 C CA . CYS A 1 105 ? -4.291 13.580 -1.762 1.00 93.75 105 CYS A CA 1
ATOM 789 C C . CYS A 1 105 ? -3.121 14.502 -2.113 1.00 93.75 105 CYS A C 1
ATOM 791 O O . CYS A 1 105 ? -2.005 14.335 -1.628 1.00 93.75 105 CYS A O 1
ATOM 793 N N . THR A 1 106 ? -3.386 15.512 -2.934 1.00 93.44 106 THR A N 1
ATOM 794 C CA . THR A 1 106 ? -2.451 16.613 -3.189 1.00 93.44 106 THR A CA 1
ATOM 795 C C . THR A 1 106 ? -2.609 17.698 -2.128 1.00 93.44 106 THR A C 1
ATOM 797 O O . THR A 1 106 ? -3.733 17.994 -1.718 1.00 93.44 106 THR A O 1
ATOM 800 N N . GLN A 1 107 ? -1.507 18.330 -1.728 1.00 91.69 107 GLN A N 1
ATOM 801 C CA . GLN A 1 107 ? -1.500 19.439 -0.771 1.00 91.69 107 GLN A CA 1
ATOM 802 C C . GLN A 1 107 ? -0.468 20.509 -1.140 1.00 91.69 107 GLN A C 1
ATOM 804 O O . GLN A 1 107 ? 0.303 20.348 -2.092 1.00 91.69 107 GLN A O 1
ATOM 809 N N . ALA A 1 108 ? -0.465 21.618 -0.399 1.00 88.81 108 ALA A N 1
ATOM 810 C CA . ALA A 1 108 ? 0.449 22.721 -0.659 1.00 88.81 108 ALA A CA 1
ATOM 811 C C . ALA A 1 108 ? 1.922 22.268 -0.604 1.00 88.81 108 ALA A C 1
ATOM 813 O O . ALA A 1 108 ? 2.300 21.291 0.058 1.00 88.81 108 ALA A O 1
ATOM 814 N N . VAL A 1 109 ? 2.771 22.964 -1.358 1.00 88.06 109 VAL A N 1
ATOM 815 C CA . VAL A 1 109 ? 4.203 22.646 -1.456 1.00 88.06 109 VAL A CA 1
ATOM 816 C C . VAL A 1 109 ? 4.856 22.772 -0.079 1.00 88.06 109 VAL A C 1
ATOM 818 O O . VAL A 1 109 ? 4.569 23.717 0.648 1.00 88.06 109 VAL A O 1
ATOM 821 N N . PHE A 1 110 ? 5.699 21.804 0.289 1.00 83.00 110 PHE A N 1
ATOM 822 C CA . PHE A 1 110 ? 6.404 21.737 1.580 1.00 83.00 110 PHE A CA 1
ATOM 823 C C . PHE A 1 110 ? 5.512 21.722 2.832 1.00 83.00 110 PHE A C 1
ATOM 825 O O . PHE A 1 110 ? 6.003 21.837 3.954 1.00 83.00 110 PHE A O 1
ATOM 832 N N . GLN A 1 111 ? 4.202 21.527 2.671 1.00 85.19 111 GLN A N 1
ATOM 833 C CA . GLN A 1 111 ? 3.308 21.360 3.802 1.00 85.19 111 GLN A CA 1
ATOM 834 C C . GLN A 1 111 ? 3.568 20.004 4.461 1.00 85.19 111 GLN A C 1
ATOM 836 O O . GLN A 1 111 ? 3.299 18.974 3.851 1.00 85.19 111 GLN A O 1
ATOM 841 N N . LYS A 1 112 ? 4.066 20.008 5.701 1.00 80.50 112 LYS A N 1
ATOM 842 C CA . LYS A 1 112 ? 4.315 18.779 6.475 1.00 80.50 112 LYS A CA 1
ATOM 843 C C . LYS A 1 112 ? 3.025 18.156 7.023 1.00 80.50 112 LYS A C 1
ATOM 845 O O . LYS A 1 112 ? 2.887 16.942 7.035 1.00 80.50 112 LYS A O 1
ATOM 850 N N . MET A 1 113 ? 2.062 18.974 7.460 1.00 86.19 113 MET A N 1
ATOM 851 C CA . MET A 1 113 ? 0.783 18.469 7.976 1.00 86.19 113 MET A CA 1
ATOM 852 C C . MET A 1 113 ? -0.141 18.011 6.848 1.00 86.19 113 MET A C 1
ATOM 854 O O . MET A 1 113 ? -0.370 18.751 5.893 1.00 86.19 113 MET A O 1
ATOM 858 N N . ILE A 1 114 ? -0.730 16.826 6.988 1.00 88.75 114 ILE A N 1
ATOM 859 C CA . ILE A 1 114 ? -1.686 16.283 6.020 1.00 88.75 114 ILE A CA 1
ATOM 860 C C . ILE A 1 114 ? -3.036 16.994 6.189 1.00 88.75 114 ILE A C 1
ATOM 862 O O . ILE A 1 114 ? -3.757 16.744 7.152 1.00 88.75 114 ILE A O 1
ATOM 866 N N . SER A 1 115 ? -3.395 17.865 5.239 1.00 86.25 115 SER A N 1
ATOM 867 C CA . SER A 1 115 ? -4.609 18.705 5.326 1.00 86.25 115 SER A CA 1
ATOM 868 C C . SER A 1 115 ? -5.908 17.915 5.483 1.00 86.25 115 SER A C 1
ATOM 870 O O . SER A 1 115 ? -6.830 18.372 6.144 1.00 86.25 115 SER A O 1
ATOM 872 N N . ARG A 1 116 ? -5.994 16.748 4.835 1.00 91.94 116 ARG A N 1
ATOM 873 C CA . ARG A 1 116 ? -7.218 15.933 4.731 1.00 91.94 116 ARG A CA 1
ATOM 874 C C . ARG A 1 116 ? -7.082 14.601 5.462 1.00 91.94 116 ARG A C 1
ATOM 876 O O . ARG A 1 116 ? -7.656 13.596 5.047 1.00 91.94 116 ARG A O 1
ATOM 883 N N . LEU A 1 117 ? -6.268 14.567 6.521 1.00 93.19 117 LEU A N 1
ATOM 884 C CA . LEU A 1 117 ? -5.988 13.330 7.249 1.00 93.19 117 LEU A CA 1
ATOM 885 C C . LEU A 1 117 ? -7.264 12.688 7.799 1.00 93.19 117 LEU A C 1
ATOM 887 O O . LEU A 1 117 ? -7.383 11.467 7.787 1.00 93.19 117 LEU A O 1
ATOM 891 N N . ASP A 1 118 ? -8.223 13.491 8.257 1.00 94.25 118 ASP A N 1
ATOM 892 C CA . ASP A 1 118 ? -9.477 12.992 8.809 1.00 94.25 118 ASP A CA 1
ATOM 893 C C . ASP A 1 118 ? -10.310 12.250 7.747 1.00 94.25 118 ASP A C 1
ATOM 895 O O . ASP A 1 118 ? -10.812 11.159 8.011 1.00 94.25 118 ASP A O 1
ATOM 899 N N . GLU A 1 119 ? -10.427 12.800 6.538 1.00 95.50 119 GLU A N 1
ATOM 900 C CA . GLU A 1 119 ? -11.141 12.188 5.414 1.00 95.50 119 GLU A CA 1
ATOM 901 C C . GLU A 1 119 ? -10.453 10.901 4.955 1.00 95.50 119 GLU A C 1
ATOM 903 O O . GLU A 1 119 ? -11.108 9.865 4.798 1.00 95.50 119 GLU A O 1
ATOM 908 N N . LEU A 1 120 ? -9.127 10.962 4.814 1.00 95.44 120 LEU A N 1
ATOM 909 C CA . LEU A 1 120 ? -8.280 9.833 4.445 1.00 95.44 120 LEU A CA 1
ATOM 910 C C . LEU A 1 120 ? -8.376 8.697 5.474 1.00 95.44 120 LEU A C 1
ATOM 912 O O . LEU A 1 120 ? -8.569 7.539 5.113 1.00 95.44 120 LEU A O 1
ATOM 916 N N . LEU A 1 121 ? -8.308 9.003 6.770 1.00 95.44 121 LEU A N 1
ATOM 917 C CA . LEU A 1 121 ? -8.428 7.995 7.822 1.00 95.44 121 LEU A CA 1
ATOM 918 C C . LEU A 1 121 ? -9.846 7.409 7.874 1.00 95.44 121 LEU A C 1
ATOM 920 O O . LEU A 1 121 ? -10.005 6.188 7.936 1.00 95.44 121 LEU A O 1
ATOM 924 N N . LYS A 1 122 ? -10.888 8.247 7.772 1.00 94.81 122 LYS A N 1
ATOM 925 C CA . LYS A 1 122 ? -12.288 7.788 7.707 1.00 94.81 122 LYS A CA 1
ATOM 926 C C . LYS A 1 122 ? -12.507 6.814 6.551 1.00 94.81 122 LYS A C 1
ATOM 928 O O . LYS A 1 122 ? -13.242 5.841 6.719 1.00 94.81 122 LYS A O 1
ATOM 933 N N . SER A 1 123 ? -11.898 7.047 5.388 1.00 95.69 123 SER A N 1
ATOM 934 C CA . SER A 1 123 ? -12.034 6.140 4.247 1.00 95.69 123 SER A CA 1
ATOM 935 C C . SER A 1 123 ? -11.423 4.762 4.533 1.00 95.69 123 SER A C 1
ATOM 937 O O . SER A 1 123 ? -12.049 3.741 4.235 1.00 95.69 123 SER A O 1
ATOM 939 N N . ARG A 1 124 ? -10.246 4.723 5.177 1.00 95.44 124 ARG A N 1
ATOM 940 C CA . ARG A 1 124 ? -9.559 3.480 5.556 1.00 95.44 124 ARG A CA 1
ATOM 941 C C . ARG A 1 124 ? -10.359 2.690 6.584 1.00 95.44 124 ARG A C 1
ATOM 943 O O . ARG A 1 124 ? -10.5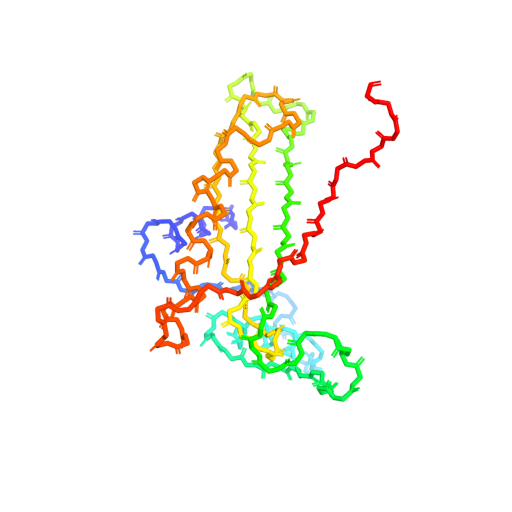61 1.491 6.406 1.00 95.44 124 ARG A O 1
ATOM 950 N N . LEU A 1 125 ? -10.893 3.367 7.600 1.00 93.19 125 LEU A N 1
ATOM 951 C CA . LEU A 1 125 ? -11.738 2.746 8.625 1.00 93.19 125 LEU A CA 1
ATOM 952 C C . LEU A 1 125 ? -13.045 2.192 8.036 1.00 93.19 125 LEU A C 1
ATOM 954 O O . LEU A 1 125 ? -13.452 1.082 8.373 1.00 93.19 125 LEU A O 1
ATOM 958 N N . LYS A 1 126 ? -13.675 2.912 7.097 1.00 92.94 126 LYS A N 1
ATOM 959 C CA . LYS A 1 126 ? -14.857 2.415 6.368 1.00 92.94 126 LYS A CA 1
ATOM 960 C C . LYS A 1 126 ? -14.542 1.170 5.541 1.00 92.94 126 LYS A C 1
ATOM 962 O O . LYS A 1 126 ? -15.343 0.236 5.517 1.00 92.94 126 LYS A O 1
ATOM 967 N N . LEU A 1 127 ? -13.392 1.148 4.865 1.00 93.25 127 LEU A N 1
ATOM 968 C CA . LEU A 1 127 ? -12.957 -0.010 4.087 1.00 93.25 127 LEU A CA 1
ATOM 969 C C . LEU A 1 127 ? -12.718 -1.228 4.988 1.00 93.25 127 LEU A C 1
ATOM 971 O O . LEU A 1 127 ? -13.191 -2.320 4.677 1.00 93.25 127 LEU A O 1
ATOM 975 N N . TRP A 1 128 ? -12.061 -1.022 6.129 1.00 92.25 128 TRP A N 1
ATOM 976 C CA . TRP A 1 128 ? -11.845 -2.062 7.130 1.00 92.25 128 TRP A CA 1
ATOM 977 C C . TRP A 1 128 ? -13.167 -2.624 7.677 1.00 92.25 128 TRP A C 1
ATOM 979 O O . TRP A 1 128 ? -13.359 -3.841 7.699 1.00 92.25 128 TRP A O 1
ATOM 989 N N . ALA A 1 129 ? -14.122 -1.757 8.034 1.00 90.12 129 ALA A N 1
ATOM 990 C CA . ALA A 1 129 ? -15.438 -2.171 8.530 1.00 90.12 129 ALA A CA 1
ATOM 991 C C . ALA A 1 129 ? -16.222 -2.977 7.477 1.00 90.12 129 ALA A C 1
ATOM 993 O O . ALA A 1 129 ? -16.815 -4.017 7.782 1.00 90.12 129 ALA A O 1
ATOM 994 N N . LYS A 1 130 ? -16.163 -2.547 6.207 1.00 90.00 130 LYS A N 1
ATOM 995 C CA . LYS A 1 130 ? -16.777 -3.264 5.079 1.00 90.00 130 LYS A CA 1
ATOM 996 C C . LYS A 1 130 ? -16.210 -4.678 4.930 1.00 90.00 130 LYS A C 1
ATOM 998 O O . LYS A 1 130 ? -16.981 -5.610 4.702 1.00 90.00 130 LYS A O 1
ATOM 1003 N N . GLN A 1 131 ? -14.895 -4.844 5.084 1.00 87.12 131 GLN A N 1
ATOM 1004 C CA . GLN A 1 131 ? -14.231 -6.145 4.958 1.00 87.12 131 GLN A CA 1
ATOM 1005 C C . GLN A 1 131 ? -14.678 -7.134 6.046 1.00 87.12 131 GLN A C 1
ATOM 1007 O O . GLN A 1 131 ? -14.861 -8.318 5.769 1.00 87.12 131 GLN A O 1
ATOM 1012 N N . HIS A 1 132 ? -14.936 -6.647 7.261 1.00 83.00 132 HIS A N 1
ATOM 1013 C CA . HIS A 1 132 ? -15.298 -7.487 8.406 1.00 83.00 132 HIS A CA 1
ATOM 1014 C C . HIS A 1 132 ? -16.805 -7.715 8.573 1.00 83.00 132 HIS A C 1
ATOM 1016 O O . HIS A 1 132 ? -17.212 -8.346 9.548 1.00 83.00 132 HIS A O 1
ATOM 1022 N N . ARG A 1 133 ? -17.642 -7.220 7.643 1.00 72.88 133 ARG A N 1
ATOM 1023 C CA . ARG A 1 133 ? -19.121 -7.327 7.680 1.00 72.88 133 ARG A CA 1
ATOM 1024 C C . ARG A 1 133 ? -19.725 -6.951 9.041 1.00 72.88 133 ARG A C 1
ATOM 1026 O O . ARG A 1 133 ? -20.783 -7.445 9.424 1.00 72.88 133 ARG A O 1
ATOM 1033 N N . ARG A 1 134 ? -19.034 -6.089 9.780 1.00 62.91 134 ARG A N 1
ATOM 1034 C CA . ARG A 1 134 ? -19.402 -5.635 11.114 1.00 62.91 134 ARG A CA 1
ATOM 1035 C C . ARG A 1 134 ? -19.564 -4.126 11.051 1.00 62.91 134 ARG A C 1
ATOM 1037 O O . ARG A 1 134 ? -18.703 -3.435 10.520 1.00 62.91 134 ARG A O 1
ATOM 1044 N N . SER A 1 135 ? -20.608 -3.608 11.689 1.00 59.34 135 SER A N 1
ATOM 1045 C CA . SER A 1 135 ? -20.72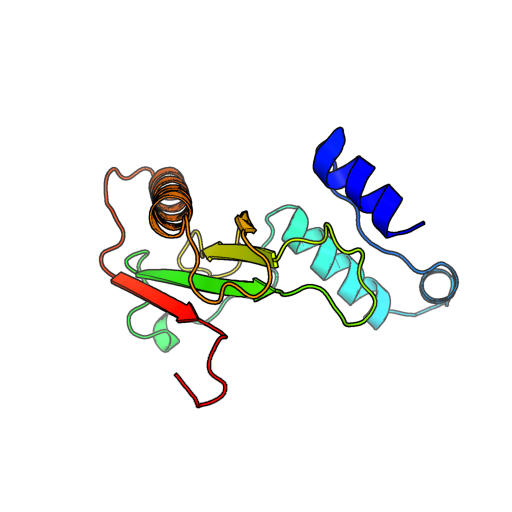5 -2.182 12.036 1.00 59.34 135 SER A CA 1
ATOM 1046 C C . SER A 1 135 ? -19.760 -1.777 13.163 1.00 59.34 135 SER A C 1
ATOM 1048 O O . SER A 1 135 ? -20.020 -0.827 13.892 1.00 59.34 135 SER A O 1
ATOM 1050 N N . VAL A 1 136 ? -18.691 -2.547 13.366 1.00 65.44 136 VAL A N 1
ATOM 1051 C CA . VAL A 1 136 ? -17.765 -2.419 14.487 1.00 65.44 136 VAL A CA 1
ATOM 1052 C C . VAL A 1 136 ? -16.531 -1.715 13.949 1.00 65.44 136 VAL A C 1
ATOM 1054 O O . VAL A 1 136 ? -15.963 -2.147 12.949 1.00 65.44 136 VAL A O 1
ATOM 1057 N N . SER A 1 137 ? -16.168 -0.604 14.576 1.00 77.94 137 SER A N 1
ATOM 1058 C CA . SER A 1 137 ? -14.890 0.069 14.356 1.00 77.94 137 SER A CA 1
ATOM 1059 C C . SER A 1 137 ? -13.762 -0.764 14.971 1.00 77.94 137 SER A C 1
ATOM 1061 O O . SER A 1 137 ? -14.027 -1.498 15.925 1.00 77.94 137 SER A O 1
ATOM 1063 N N . PRO A 1 138 ? -12.519 -0.664 14.473 1.00 88.25 138 PRO A N 1
ATOM 1064 C CA . PRO A 1 138 ? -11.392 -1.263 15.179 1.00 88.25 138 PRO A CA 1
ATOM 1065 C C . PRO A 1 138 ? -11.326 -0.718 16.616 1.00 88.25 138 PRO A C 1
ATOM 1067 O O . PRO A 1 138 ? -11.634 0.452 16.851 1.00 88.25 138 PRO A O 1
ATOM 1070 N N . GLU A 1 139 ? -10.956 -1.582 17.559 1.00 90.38 139 GLU A N 1
ATOM 1071 C CA . GLU A 1 139 ? -10.716 -1.227 18.963 1.00 90.38 139 GLU A CA 1
ATOM 1072 C C . GLU A 1 139 ? -9.453 -0.364 19.075 1.00 90.38 139 GLU A C 1
ATOM 1074 O O . GLU A 1 139 ? -9.445 0.627 19.801 1.00 90.38 139 GLU A O 1
ATOM 1079 N N . ASP A 1 140 ? -8.433 -0.688 18.271 1.00 91.06 140 ASP A N 1
ATOM 1080 C CA . ASP A 1 140 ? -7.138 -0.013 18.273 1.00 91.06 140 ASP A CA 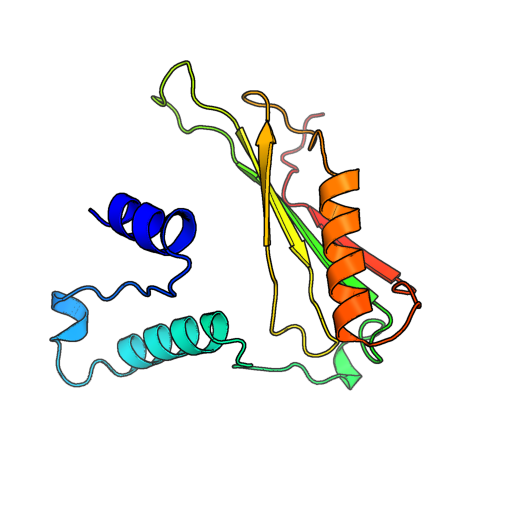1
ATOM 1081 C C . ASP A 1 140 ? -6.738 0.472 16.874 1.00 91.06 140 ASP A C 1
ATOM 1083 O O . ASP A 1 140 ? -6.959 -0.200 15.860 1.00 91.06 140 ASP A O 1
ATOM 1087 N N . VAL A 1 141 ? -6.070 1.625 16.814 1.00 93.19 141 VAL A N 1
ATOM 1088 C CA . VAL A 1 141 ? -5.466 2.169 15.590 1.00 93.19 141 VAL A CA 1
ATOM 1089 C C . VAL A 1 141 ? -3.979 2.402 15.846 1.00 93.19 141 VAL A C 1
ATOM 1091 O O . VAL A 1 141 ? -3.611 3.306 16.593 1.00 93.19 141 VAL A O 1
ATOM 1094 N N . LEU A 1 142 ? -3.117 1.602 15.216 1.00 93.75 142 LEU A N 1
ATOM 1095 C CA . LEU A 1 142 ? -1.664 1.770 15.277 1.00 93.75 142 LEU A CA 1
ATOM 1096 C C . LEU A 1 142 ? -1.197 2.589 14.073 1.00 93.75 142 LEU A C 1
ATOM 1098 O O . LEU A 1 142 ? -1.308 2.118 12.943 1.00 93.75 142 LEU A O 1
ATOM 1102 N N . ILE A 1 143 ? -0.667 3.791 14.304 1.00 93.81 143 ILE A N 1
ATOM 1103 C CA . ILE A 1 143 ? -0.236 4.700 13.234 1.00 93.81 143 ILE A CA 1
ATOM 1104 C C . ILE A 1 143 ? 1.290 4.785 13.182 1.00 93.81 143 ILE A C 1
ATOM 1106 O O . ILE A 1 143 ? 1.926 5.202 14.147 1.00 93.81 143 ILE A O 1
ATOM 1110 N N . TYR A 1 144 ? 1.859 4.460 12.023 1.00 93.00 144 TYR A N 1
ATOM 1111 C CA . TYR A 1 144 ? 3.233 4.788 11.654 1.00 93.00 144 TYR A CA 1
ATOM 1112 C C . TYR A 1 144 ? 3.240 6.045 10.782 1.00 93.00 144 TYR A C 1
ATOM 1114 O O . TYR A 1 144 ? 2.519 6.126 9.787 1.00 93.00 144 TYR A O 1
ATOM 1122 N N . HIS A 1 145 ? 4.062 7.024 11.143 1.00 87.75 145 HIS A N 1
ATOM 1123 C CA . HIS A 1 145 ? 4.206 8.268 10.395 1.00 87.75 145 HIS A CA 1
ATOM 1124 C C . HIS A 1 145 ? 5.686 8.564 10.188 1.00 87.75 145 HIS A C 1
ATOM 1126 O O . HIS A 1 145 ? 6.408 8.831 11.149 1.00 87.75 145 HIS A O 1
ATOM 1132 N N . ASP A 1 146 ? 6.123 8.489 8.934 1.00 71.56 146 ASP A N 1
ATOM 1133 C CA . ASP A 1 146 ? 7.513 8.722 8.545 1.00 71.56 146 ASP A CA 1
ATOM 1134 C C . ASP A 1 146 ? 7.725 10.201 8.207 1.00 71.56 146 ASP A C 1
ATOM 1136 O O . ASP A 1 146 ? 7.880 10.598 7.058 1.00 71.56 146 ASP A O 1
ATOM 1140 N N . ALA A 1 147 ? 7.650 11.056 9.226 1.00 57.59 147 ALA A N 1
ATOM 1141 C CA . ALA A 1 147 ? 8.057 12.447 9.079 1.00 57.59 147 ALA A CA 1
ATOM 1142 C C . ALA A 1 147 ? 8.618 12.992 10.391 1.00 57.59 147 ALA A C 1
ATOM 1144 O O . ALA A 1 147 ? 7.983 13.809 11.058 1.00 57.59 147 ALA A O 1
ATOM 1145 N N . VAL A 1 148 ? 9.827 12.559 10.760 1.00 52.59 148 VAL A N 1
ATOM 1146 C CA . VAL A 1 148 ? 10.642 13.275 11.752 1.00 52.59 148 VAL A CA 1
ATOM 1147 C C . VAL A 1 148 ? 12.114 13.255 11.329 1.00 52.59 148 VAL A C 1
ATOM 1149 O O . VAL A 1 148 ? 12.847 12.316 11.615 1.00 52.59 148 VAL A O 1
ATOM 1152 N N . LEU A 1 149 ? 12.561 14.335 10.685 1.00 42.88 149 LEU A N 1
ATOM 1153 C CA . LEU A 1 149 ? 13.867 14.902 11.022 1.00 42.88 149 LEU A CA 1
ATOM 1154 C C . LEU A 1 149 ? 13.592 15.979 12.074 1.00 42.88 149 LEU A C 1
ATOM 1156 O O . LEU A 1 149 ? 12.737 16.842 11.860 1.00 42.88 149 LEU A O 1
ATOM 1160 N N . GLU A 1 150 ? 14.260 15.849 13.218 1.00 44.06 150 GLU A N 1
ATOM 1161 C CA . GLU A 1 150 ? 14.175 16.739 14.376 1.00 44.06 150 GLU A CA 1
ATOM 1162 C C . GLU A 1 150 ? 14.255 18.217 13.962 1.00 44.06 150 GLU A C 1
ATOM 1164 O O . GLU A 1 150 ? 15.118 18.613 13.178 1.00 44.06 150 GLU A O 1
ATOM 1169 N N . GLY A 1 151 ? 13.325 19.022 14.480 1.00 47.38 151 GLY A N 1
ATOM 1170 C CA . GLY A 1 151 ? 13.171 20.438 14.141 1.00 47.38 151 GLY A CA 1
ATOM 1171 C C . GLY A 1 151 ? 11.741 20.765 13.712 1.00 47.38 151 GLY A C 1
ATOM 1172 O O . GLY A 1 151 ? 11.471 21.013 12.531 1.00 47.38 151 GLY A O 1
ATOM 1173 N N . GLN A 1 152 ? 10.820 20.706 14.676 1.00 45.72 152 GLN A N 1
ATOM 1174 C CA . GLN A 1 152 ? 9.619 21.542 14.646 1.00 45.72 152 GLN A CA 1
ATOM 1175 C C . GLN A 1 152 ? 9.990 22.955 15.083 1.00 45.72 152 GLN A C 1
ATOM 1177 O O . GLN A 1 152 ? 10.814 23.069 16.017 1.00 45.72 152 GLN A O 1
#